Protein AF-A0A842RAX7-F1 (afdb_monomer_lite)

Foldseek 3Di:
DQWKFKFFQQDLWTQTDIDGHDPSHRDDDDPRMDIDDDPDPLLSLLVNLLCPDPVNRVQLNVQFDSPDRGRDDPVSVVPDQLQVSLVPDAPVSSVVSCVVVVPPPDDDDDNVVSVVSSVVSND

Structure (mmCIF, N/CA/C/O backbone):
data_AF-A0A842RAX7-F1
#
_entry.id   AF-A0A842RAX7-F1
#
loop_
_atom_site.group_PDB
_atom_site.id
_atom_site.type_symbol
_atom_site.label_atom_id
_atom_site.label_alt_id
_atom_site.label_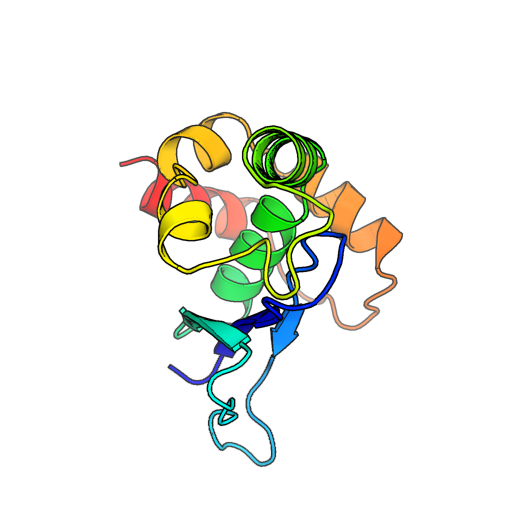comp_id
_atom_site.label_asym_id
_atom_site.label_entity_id
_atom_site.label_seq_id
_atom_site.pdbx_PDB_ins_code
_atom_site.Cartn_x
_atom_site.Cartn_y
_atom_site.Cartn_z
_atom_site.occupancy
_atom_site.B_iso_or_equiv
_atom_site.auth_seq_id
_atom_site.auth_comp_id
_atom_site.auth_asym_id
_atom_site.auth_atom_id
_atom_site.pdbx_PDB_model_num
ATOM 1 N N . MET A 1 1 ? 3.311 -2.225 -16.066 1.00 80.38 1 MET A N 1
ATOM 2 C CA . MET A 1 1 ? 3.545 -1.667 -14.716 1.00 80.38 1 MET A CA 1
ATOM 3 C C . MET A 1 1 ? 4.503 -2.586 -13.966 1.00 80.38 1 MET A C 1
ATOM 5 O O . MET A 1 1 ? 4.103 -3.704 -13.652 1.00 80.38 1 MET A O 1
ATOM 9 N N . PRO A 1 2 ? 5.779 -2.197 -13.801 1.00 89.75 2 PRO A N 1
ATOM 10 C CA . PRO A 1 2 ? 6.804 -3.058 -13.209 1.00 89.75 2 PRO A CA 1
ATOM 11 C C . PRO A 1 2 ? 6.735 -3.153 -11.679 1.00 89.75 2 PRO A C 1
ATOM 13 O O . PRO A 1 2 ? 7.143 -4.175 -11.134 1.00 89.75 2 PRO A O 1
ATOM 16 N N . TYR A 1 3 ? 6.201 -2.135 -10.997 1.00 93.50 3 TYR A N 1
ATOM 17 C CA . TYR A 1 3 ? 6.077 -2.108 -9.537 1.00 93.50 3 TYR A CA 1
ATOM 18 C C . TYR A 1 3 ? 4.675 -2.521 -9.108 1.00 93.50 3 TYR A C 1
ATOM 20 O O . TYR A 1 3 ? 3.692 -2.184 -9.776 1.00 93.50 3 TYR A O 1
ATOM 28 N N . LYS A 1 4 ? 4.575 -3.234 -7.986 1.00 94.69 4 LYS A N 1
ATOM 29 C CA . LYS A 1 4 ? 3.291 -3.656 -7.423 1.00 94.69 4 LYS A CA 1
ATOM 30 C C . LYS A 1 4 ? 3.243 -3.384 -5.927 1.00 94.69 4 LYS A C 1
ATOM 32 O O . LYS A 1 4 ? 4.212 -3.655 -5.233 1.00 94.69 4 LYS A O 1
ATOM 37 N N . VAL A 1 5 ? 2.119 -2.889 -5.423 1.00 95.50 5 VAL A N 1
ATOM 38 C CA . VAL A 1 5 ? 1.832 -2.857 -3.982 1.00 95.50 5 VAL A CA 1
ATOM 39 C C . VAL A 1 5 ? 0.855 -3.980 -3.700 1.00 95.50 5 VAL A C 1
ATOM 41 O O . VAL A 1 5 ? -0.276 -3.932 -4.178 1.00 95.50 5 VAL A O 1
ATOM 44 N N . ALA A 1 6 ? 1.309 -5.006 -2.989 1.00 94.69 6 ALA A N 1
ATOM 45 C CA . ALA A 1 6 ? 0.567 -6.239 -2.773 1.00 94.69 6 ALA A CA 1
ATOM 46 C C . ALA A 1 6 ? 0.155 -6.418 -1.310 1.00 94.69 6 ALA A C 1
ATOM 48 O O . ALA A 1 6 ? 0.816 -5.914 -0.405 1.00 94.69 6 ALA A O 1
ATOM 49 N N . ILE A 1 7 ? -0.925 -7.161 -1.092 1.00 94.38 7 ILE A N 1
ATOM 50 C CA . ILE A 1 7 ? -1.398 -7.612 0.217 1.00 94.38 7 ILE A CA 1
ATOM 51 C C . ILE A 1 7 ? -1.857 -9.064 0.098 1.00 94.38 7 ILE A C 1
ATOM 53 O O . ILE A 1 7 ? -2.588 -9.419 -0.830 1.00 94.38 7 ILE A O 1
ATOM 57 N N . ALA A 1 8 ? -1.444 -9.904 1.044 1.00 90.75 8 ALA A N 1
ATOM 58 C CA . ALA A 1 8 ? -1.948 -11.267 1.125 1.00 90.75 8 ALA A CA 1
ATOM 59 C C . ALA A 1 8 ? -3.284 -11.284 1.876 1.00 90.75 8 ALA A C 1
ATOM 61 O O . ALA A 1 8 ? -3.421 -10.706 2.955 1.00 90.75 8 ALA A O 1
ATOM 62 N N . GLY A 1 9 ? -4.272 -11.978 1.316 1.00 84.75 9 GLY A N 1
ATOM 63 C CA . GLY A 1 9 ? -5.623 -12.024 1.870 1.00 84.75 9 GLY A CA 1
ATOM 64 C C . GLY A 1 9 ? -5.755 -12.854 3.147 1.00 84.75 9 GLY A C 1
ATOM 65 O O . GLY A 1 9 ? -6.786 -12.757 3.799 1.00 84.75 9 GLY A O 1
ATOM 66 N N . MET A 1 10 ? -4.751 -13.676 3.481 1.00 82.00 10 MET A N 1
ATOM 67 C CA . MET A 1 10 ? -4.811 -14.712 4.526 1.00 82.00 10 MET A CA 1
ATOM 68 C C . MET A 1 10 ? -4.244 -14.292 5.890 1.00 82.00 10 MET A C 1
ATOM 70 O O . MET A 1 10 ? -4.420 -15.020 6.865 1.00 82.00 10 MET A O 1
ATOM 74 N N . TYR A 1 11 ? -3.550 -13.155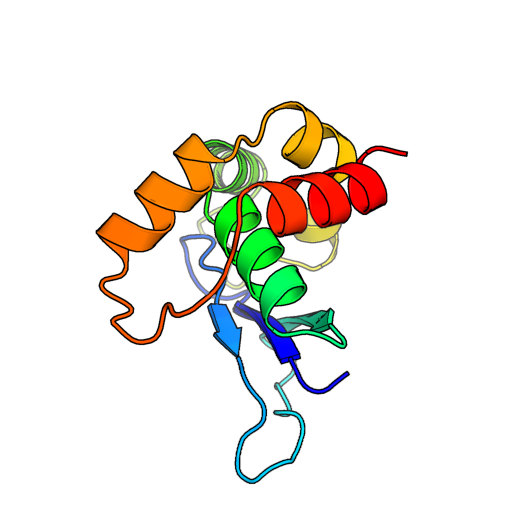 5.984 1.00 82.38 11 TYR A N 1
ATOM 75 C CA . TYR A 1 11 ? -3.011 -12.693 7.266 1.00 82.38 11 TYR A CA 1
ATOM 76 C C . TYR A 1 11 ? -4.083 -12.010 8.118 1.00 82.38 11 TYR A C 1
ATOM 78 O O . TYR A 1 11 ? -5.056 -11.469 7.598 1.00 82.38 11 TYR A O 1
ATOM 86 N N . LYS A 1 12 ? -3.883 -12.019 9.442 1.00 78.25 12 LYS A N 1
ATOM 87 C CA . LYS A 1 12 ? -4.762 -11.329 10.401 1.00 78.25 12 LYS A CA 1
ATOM 88 C C . LYS A 1 12 ? -4.613 -9.811 10.328 1.00 78.25 12 LYS A C 1
ATOM 90 O O . LYS A 1 12 ? -5.590 -9.079 10.461 1.00 78.25 12 LYS A O 1
ATOM 95 N N . GLU A 1 13 ? -3.403 -9.334 10.059 1.00 85.50 13 GLU A N 1
ATOM 96 C CA . GLU A 1 13 ? -3.110 -7.913 9.897 1.00 85.50 13 GLU A CA 1
ATOM 97 C C . GLU A 1 13 ? -3.007 -7.525 8.423 1.00 85.50 13 GLU A C 1
ATOM 99 O O . GLU A 1 13 ? -2.442 -8.256 7.607 1.00 85.50 13 GLU A O 1
ATOM 104 N N . ALA A 1 14 ? -3.534 -6.345 8.087 1.00 90.31 14 ALA A N 1
ATOM 105 C CA . ALA A 1 14 ? -3.377 -5.761 6.766 1.00 90.31 14 ALA A CA 1
ATOM 106 C C . ALA A 1 14 ? -1.938 -5.257 6.593 1.00 90.31 14 ALA A C 1
ATOM 108 O O . ALA A 1 14 ? -1.573 -4.180 7.077 1.00 90.31 14 ALA A O 1
ATOM 109 N N . CYS A 1 15 ? -1.123 -6.042 5.894 1.00 91.38 15 CYS A N 1
ATOM 110 C CA . CYS A 1 15 ? 0.254 -5.700 5.565 1.00 91.38 15 CYS A CA 1
ATOM 111 C C . CYS A 1 15 ? 0.382 -5.499 4.057 1.00 91.38 15 CYS A C 1
ATOM 113 O O . CYS A 1 15 ? 0.241 -6.447 3.285 1.00 91.38 15 CYS A O 1
ATOM 115 N N . PHE A 1 16 ? 0.657 -4.259 3.649 1.00 95.00 16 PHE A N 1
ATOM 116 C CA . PHE A 1 16 ? 0.930 -3.934 2.253 1.00 95.00 16 PHE A CA 1
ATOM 117 C C . PHE A 1 16 ? 2.438 -3.933 2.013 1.00 95.00 16 PHE A C 1
ATOM 119 O O . PHE A 1 16 ? 3.201 -3.399 2.820 1.00 95.00 16 PHE A O 1
ATOM 126 N N . SER A 1 17 ? 2.880 -4.518 0.907 1.00 93.38 17 SER A N 1
ATOM 127 C CA . SER A 1 17 ? 4.294 -4.625 0.555 1.00 93.38 17 SER A CA 1
ATOM 128 C C . SER A 1 17 ? 4.539 -4.129 -0.860 1.00 93.38 17 SER A C 1
ATOM 130 O O . SER A 1 17 ? 3.852 -4.531 -1.800 1.00 93.38 17 SER A O 1
ATOM 132 N N . LEU A 1 18 ? 5.547 -3.271 -1.015 1.00 94.00 18 LEU A N 1
ATOM 133 C CA . LEU A 1 18 ? 6.049 -2.867 -2.319 1.00 94.00 18 LEU A CA 1
ATOM 134 C C . LEU A 1 18 ? 6.929 -3.981 -2.889 1.00 94.00 18 LEU A C 1
ATOM 136 O O . LEU A 1 18 ? 7.946 -4.349 -2.306 1.00 94.00 18 LEU A O 1
ATOM 140 N N . VAL A 1 19 ? 6.551 -4.478 -4.056 1.00 93.81 19 VAL A N 1
ATOM 141 C CA . VAL A 1 19 ? 7.241 -5.537 -4.780 1.00 93.81 19 VAL A CA 1
ATOM 142 C C . VAL A 1 19 ? 7.823 -4.945 -6.069 1.00 93.81 19 VAL A C 1
ATOM 144 O O . VAL A 1 19 ? 7.063 -4.610 -6.988 1.00 93.81 19 VAL A O 1
ATOM 147 N N . PRO A 1 20 ? 9.156 -4.753 -6.142 1.00 91.88 20 PRO A N 1
ATOM 148 C CA . PRO A 1 20 ? 9.827 -4.317 -7.360 1.00 91.88 20 PRO A CA 1
ATOM 149 C C . PRO A 1 20 ? 9.883 -5.454 -8.396 1.00 91.88 20 PRO A C 1
ATOM 151 O O . PRO A 1 20 ? 9.690 -6.621 -8.045 1.00 91.88 20 PRO A O 1
ATOM 154 N N . PRO A 1 21 ? 10.169 -5.147 -9.673 1.00 92.06 21 PRO A N 1
ATOM 155 C CA . PRO A 1 21 ? 10.413 -6.185 -10.669 1.00 92.06 21 PRO A CA 1
ATOM 156 C C . PRO A 1 21 ? 11.617 -7.054 -10.270 1.00 92.06 21 PRO A C 1
ATOM 158 O O . PRO A 1 21 ? 12.642 -6.541 -9.820 1.00 92.06 21 PRO A O 1
ATOM 161 N N . ILE A 1 22 ? 11.512 -8.367 -10.480 1.00 91.12 22 ILE A N 1
ATOM 162 C CA . ILE A 1 22 ?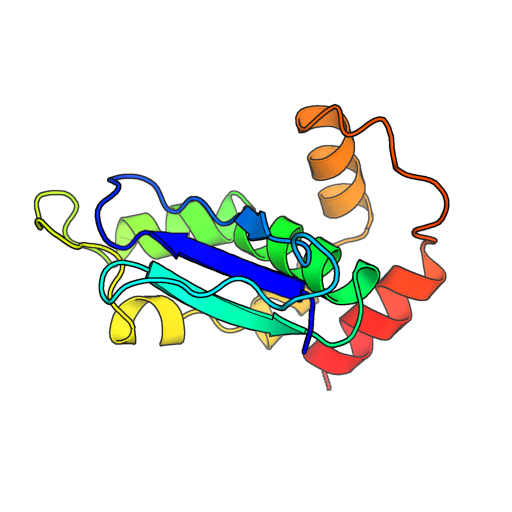 12.596 -9.332 -10.249 1.00 91.12 22 ILE A CA 1
ATOM 163 C C . ILE A 1 22 ? 13.174 -9.704 -11.613 1.00 91.12 22 ILE A C 1
ATOM 165 O O . ILE A 1 22 ? 12.429 -10.072 -12.520 1.00 91.12 22 ILE A O 1
ATOM 169 N N . ASN A 1 23 ? 14.494 -9.592 -11.783 1.00 89.00 23 ASN A N 1
ATOM 170 C CA . ASN A 1 23 ? 15.175 -9.841 -13.062 1.00 89.00 23 ASN A CA 1
ATOM 171 C C . ASN A 1 23 ? 14.545 -9.060 -14.234 1.00 89.00 23 ASN A C 1
ATOM 173 O O . ASN A 1 23 ? 14.303 -9.614 -15.306 1.00 89.00 23 ASN A O 1
ATOM 177 N N . ASN A 1 24 ? 14.225 -7.780 -14.003 1.00 85.94 24 ASN A N 1
ATOM 178 C CA . ASN A 1 24 ? 13.545 -6.875 -14.942 1.00 85.94 24 ASN A CA 1
ATOM 179 C C . ASN A 1 24 ? 12.160 -7.345 -15.422 1.00 85.94 24 ASN A C 1
ATOM 181 O O . ASN A 1 24 ? 11.626 -6.810 -16.395 1.00 85.94 24 ASN A O 1
ATOM 185 N N . LYS A 1 25 ? 11.545 -8.311 -14.735 1.00 86.62 25 LYS A N 1
ATOM 186 C CA . LYS A 1 25 ? 10.203 -8.808 -15.042 1.00 86.62 25 LYS A CA 1
ATOM 187 C C . LYS A 1 25 ? 9.227 -8.443 -13.920 1.00 86.62 25 LYS A C 1
ATOM 189 O O . LYS A 1 25 ? 9.587 -8.542 -12.744 1.00 86.62 25 LYS A O 1
ATOM 194 N N . PRO A 1 26 ? 7.989 -8.029 -14.246 1.00 86.44 26 PRO A N 1
ATOM 195 C CA . PRO A 1 26 ? 6.948 -7.854 -13.241 1.00 86.44 26 PRO A CA 1
ATOM 196 C C . PRO A 1 26 ? 6.699 -9.165 -12.485 1.00 86.44 26 PRO A C 1
ATOM 198 O O . PRO A 1 26 ? 6.578 -10.223 -13.100 1.00 86.44 26 PRO A O 1
ATOM 201 N N . VAL A 1 27 ? 6.592 -9.091 -11.159 1.00 91.25 27 VAL A N 1
ATOM 202 C CA . VAL A 1 27 ? 6.339 -10.267 -10.311 1.00 91.25 27 VAL A CA 1
ATOM 203 C C . VAL A 1 27 ? 4.916 -10.776 -10.518 1.00 91.25 27 VAL A C 1
ATOM 205 O O . VAL A 1 27 ? 3.976 -9.981 -10.538 1.00 91.25 27 VAL A O 1
ATOM 208 N N . MET A 1 28 ? 4.742 -12.087 -10.665 1.00 88.62 28 MET A N 1
ATOM 209 C CA . MET A 1 28 ? 3.428 -12.734 -10.698 1.00 88.62 28 MET A CA 1
ATOM 210 C C . MET A 1 28 ? 3.025 -13.154 -9.284 1.00 88.62 28 MET A C 1
ATOM 212 O O . MET A 1 28 ? 3.866 -13.609 -8.515 1.00 88.62 28 MET A O 1
ATOM 216 N N . PHE A 1 29 ? 1.746 -12.990 -8.959 1.00 88.50 29 PHE A N 1
ATOM 217 C CA . PHE A 1 29 ? 1.155 -13.421 -7.694 1.00 88.50 29 PHE A CA 1
ATOM 218 C C . PHE A 1 29 ? 0.132 -14.530 -7.964 1.00 88.50 29 PHE A C 1
ATOM 220 O O . PHE A 1 29 ? -0.408 -14.599 -9.070 1.00 88.50 29 PHE A O 1
ATOM 227 N N . ASP A 1 30 ? -0.119 -15.377 -6.969 1.00 89.00 30 ASP A N 1
ATOM 228 C CA . ASP A 1 30 ? -1.187 -16.382 -7.000 1.00 89.00 30 ASP A CA 1
ATOM 229 C C . ASP A 1 30 ? -2.565 -15.780 -6.638 1.00 89.00 30 ASP A C 1
ATOM 231 O O . ASP A 1 30 ? -2.712 -14.565 -6.481 1.00 89.00 30 ASP A O 1
ATOM 235 N N . ASP A 1 31 ? -3.595 -16.624 -6.512 1.00 83.25 31 ASP A N 1
ATOM 236 C CA . ASP A 1 31 ? -4.974 -16.221 -6.193 1.00 83.25 31 ASP A CA 1
ATOM 237 C C . ASP A 1 31 ? -5.176 -15.769 -4.731 1.00 83.25 31 ASP A C 1
ATOM 239 O O . ASP A 1 31 ? -6.275 -15.353 -4.349 1.00 83.25 31 ASP A O 1
ATOM 243 N N . THR A 1 32 ? -4.140 -15.851 -3.892 1.00 86.19 32 THR A N 1
ATOM 244 C CA . THR A 1 32 ? -4.208 -15.495 -2.465 1.00 86.19 32 THR A CA 1
ATOM 245 C C . THR A 1 32 ? -3.815 -14.047 -2.189 1.00 86.19 32 THR A C 1
ATOM 247 O O . THR A 1 32 ? -4.062 -13.535 -1.090 1.00 86.19 32 THR A O 1
ATOM 250 N N . CYS A 1 33 ? -3.244 -13.368 -3.184 1.00 90.50 33 CYS A N 1
ATOM 251 C CA . CYS A 1 33 ? -2.767 -12.000 -3.077 1.00 90.50 33 CYS A CA 1
ATOM 252 C C . CYS A 1 33 ? -3.575 -11.045 -3.958 1.00 90.50 33 CYS A C 1
ATOM 254 O O . CYS A 1 33 ? -3.943 -11.350 -5.091 1.00 90.50 33 CYS A O 1
ATOM 256 N N . TYR A 1 34 ? -3.772 -9.832 -3.458 1.00 93.81 34 TYR A N 1
ATOM 257 C CA . TYR A 1 34 ? -4.270 -8.707 -4.242 1.00 93.81 34 TYR A CA 1
ATOM 258 C C . TYR A 1 34 ? -3.151 -7.694 -4.435 1.00 93.81 34 TYR A C 1
ATOM 260 O O . TYR A 1 34 ? -2.255 -7.592 -3.599 1.00 93.81 34 TYR A O 1
ATOM 268 N N . TYR A 1 35 ? -3.194 -6.931 -5.526 1.00 94.75 35 TYR A N 1
ATOM 269 C CA . TYR A 1 35 ? -2.191 -5.904 -5.778 1.00 94.75 35 TYR A CA 1
ATOM 270 C C . TYR A 1 35 ? -2.727 -4.718 -6.578 1.00 94.75 35 TYR A C 1
ATOM 272 O O . TYR A 1 35 ? -3.672 -4.840 -7.358 1.00 94.75 35 TYR A O 1
ATOM 280 N N . LEU A 1 36 ? -2.051 -3.583 -6.418 1.00 93.81 36 LEU A N 1
ATOM 281 C CA . LEU A 1 36 ? -2.131 -2.414 -7.288 1.00 93.81 36 LEU A CA 1
A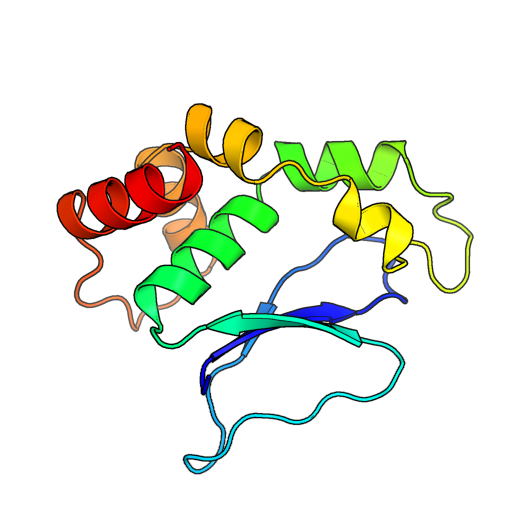TOM 282 C C . LEU A 1 36 ? -0.839 -2.321 -8.105 1.00 93.81 36 LEU A C 1
ATOM 284 O O . LEU A 1 36 ? 0.247 -2.545 -7.570 1.00 93.81 36 LEU A O 1
ATOM 288 N N . GLY A 1 37 ? -0.953 -2.049 -9.404 1.00 93.69 37 GLY A N 1
ATOM 289 C CA . GLY A 1 37 ? 0.190 -1.914 -10.307 1.00 93.69 37 GLY A CA 1
ATOM 290 C C . GLY A 1 37 ? 0.561 -0.452 -10.528 1.00 93.69 37 GLY A C 1
ATOM 291 O O . GLY A 1 37 ? -0.323 0.382 -10.683 1.00 93.69 37 GLY A O 1
ATOM 292 N N . PHE A 1 38 ? 1.860 -0.166 -10.604 1.00 94.12 38 PHE A N 1
ATOM 293 C CA . PHE A 1 38 ? 2.391 1.182 -10.809 1.00 94.12 38 PHE A CA 1
ATOM 294 C C . PHE A 1 38 ? 3.500 1.201 -11.859 1.00 94.12 38 PHE A C 1
ATOM 296 O O . PHE A 1 38 ? 4.242 0.225 -12.049 1.00 94.12 38 PHE A O 1
ATOM 303 N N . ALA A 1 39 ? 3.611 2.324 -12.566 1.00 91.50 39 ALA A N 1
ATOM 304 C CA . ALA A 1 39 ? 4.686 2.557 -13.525 1.00 91.50 39 ALA A CA 1
ATOM 305 C C . ALA A 1 39 ? 5.995 2.956 -12.824 1.00 91.50 39 ALA A C 1
ATOM 307 O O . ALA A 1 39 ? 7.069 2.536 -13.253 1.00 91.50 39 ALA A O 1
ATOM 308 N N . ASN A 1 40 ? 5.894 3.721 -11.733 1.00 90.88 40 ASN A N 1
ATOM 309 C CA . ASN A 1 40 ? 7.018 4.344 -11.044 1.00 90.88 40 ASN A CA 1
ATOM 310 C C . ASN A 1 40 ? 7.169 3.817 -9.608 1.00 90.88 40 ASN A C 1
ATOM 312 O O . ASN A 1 40 ? 6.185 3.635 -8.892 1.00 90.88 40 ASN A O 1
ATOM 316 N N . TYR A 1 41 ? 8.417 3.636 -9.172 1.00 90.94 41 TYR A N 1
ATOM 317 C CA . TYR A 1 41 ? 8.764 3.301 -7.794 1.00 90.94 41 TYR A CA 1
ATOM 318 C C . TYR A 1 41 ? 8.237 4.333 -6.793 1.00 90.94 41 TYR A C 1
ATOM 320 O O . TYR A 1 41 ? 7.658 3.947 -5.784 1.00 90.94 41 TYR A O 1
ATOM 328 N N . LYS A 1 42 ? 8.424 5.635 -7.064 1.00 91.75 42 LYS A N 1
ATOM 329 C CA . LYS A 1 42 ? 8.072 6.710 -6.117 1.00 91.75 42 LYS A CA 1
ATOM 330 C C . LYS A 1 42 ? 6.586 6.692 -5.768 1.00 91.75 42 LYS A C 1
ATOM 332 O O . LYS A 1 42 ? 6.221 6.739 -4.600 1.00 91.75 42 LYS A O 1
ATOM 337 N N . GLU A 1 43 ? 5.750 6.568 -6.792 1.00 93.19 43 GLU A N 1
ATOM 338 C CA . GLU A 1 43 ? 4.299 6.462 -6.654 1.00 93.19 43 GLU A CA 1
ATOM 339 C C . GLU A 1 43 ? 3.912 5.206 -5.865 1.00 93.19 43 GLU A C 1
ATOM 341 O O . GLU A 1 43 ? 3.236 5.297 -4.842 1.00 93.19 43 GLU A O 1
ATOM 346 N N . ALA A 1 44 ? 4.425 4.041 -6.274 1.00 93.81 44 ALA A N 1
ATOM 347 C CA . ALA A 1 44 ? 4.162 2.776 -5.596 1.00 93.81 44 ALA A CA 1
ATOM 348 C C . ALA A 1 44 ? 4.584 2.811 -4.117 1.00 93.81 44 ALA A C 1
ATOM 350 O O . ALA A 1 44 ? 3.896 2.274 -3.250 1.00 93.81 44 ALA A O 1
ATOM 351 N N . PHE A 1 45 ? 5.703 3.470 -3.820 1.00 92.69 45 PHE A N 1
ATOM 352 C CA . PHE A 1 45 ? 6.219 3.634 -2.470 1.00 92.69 45 PHE A CA 1
ATOM 353 C C . PHE A 1 45 ? 5.303 4.506 -1.604 1.00 92.69 45 PHE A C 1
ATOM 355 O O . PHE A 1 45 ? 4.919 4.084 -0.514 1.00 92.69 45 PHE A O 1
ATOM 362 N N . VAL A 1 46 ? 4.899 5.679 -2.104 1.00 94.06 46 VAL A N 1
ATOM 363 C CA . VAL A 1 46 ? 3.978 6.591 -1.403 1.00 94.06 46 VAL A CA 1
ATOM 364 C C . VAL A 1 46 ? 2.621 5.927 -1.154 1.00 94.06 46 VAL A C 1
ATOM 366 O O . VAL A 1 46 ? 2.056 6.043 -0.067 1.00 94.06 46 VAL A O 1
ATOM 369 N N . ILE A 1 47 ? 2.105 5.178 -2.127 1.00 95.25 47 ILE A N 1
ATOM 370 C CA . ILE A 1 47 ? 0.863 4.418 -1.957 1.00 95.25 47 ILE A CA 1
ATOM 371 C C . ILE A 1 47 ? 1.036 3.330 -0.893 1.00 95.25 47 ILE A C 1
ATOM 373 O O . ILE A 1 47 ? 0.205 3.203 0.006 1.00 95.25 47 ILE A O 1
ATOM 377 N N . CYS A 1 48 ? 2.129 2.568 -0.946 1.00 95.25 48 CYS A N 1
ATOM 378 C CA . CYS A 1 48 ? 2.425 1.529 0.037 1.00 95.25 48 CYS A CA 1
ATOM 379 C C . CYS A 1 48 ? 2.536 2.093 1.461 1.00 95.25 48 CYS A C 1
ATOM 381 O O . CYS A 1 48 ? 2.030 1.482 2.407 1.00 95.25 48 CYS A O 1
ATOM 383 N N . SER A 1 49 ? 3.170 3.255 1.631 1.00 94.81 49 SER A N 1
ATOM 384 C CA . SER A 1 49 ? 3.310 3.899 2.938 1.00 94.81 49 SER A CA 1
ATOM 385 C C . SER A 1 49 ? 1.966 4.412 3.462 1.00 94.81 49 SER A C 1
ATOM 387 O O . SER A 1 49 ? 1.653 4.223 4.640 1.00 94.81 49 SER A O 1
ATOM 389 N N . ALA A 1 50 ? 1.138 5.002 2.594 1.00 95.44 50 ALA A N 1
ATOM 390 C CA . ALA A 1 50 ? -0.195 5.482 2.947 1.00 95.44 50 ALA A CA 1
ATOM 391 C C . ALA A 1 50 ? -1.127 4.330 3.358 1.00 95.44 50 ALA A C 1
ATOM 393 O O . ALA A 1 50 ? -1.802 4.410 4.390 1.00 95.44 50 ALA A O 1
ATOM 394 N N . LEU A 1 51 ? -1.111 3.221 2.611 1.00 95.56 51 LEU A N 1
ATOM 395 C CA . LEU A 1 51 ? -1.902 2.020 2.905 1.00 95.56 51 LEU A CA 1
ATOM 396 C C . LEU A 1 51 ? -1.467 1.308 4.195 1.00 95.56 51 LEU A C 1
ATOM 398 O O . LEU A 1 51 ? -2.286 0.675 4.855 1.00 95.56 51 LEU A O 1
ATOM 402 N N . ASN A 1 52 ? -0.201 1.442 4.597 1.00 94.94 52 ASN A N 1
ATOM 403 C CA . ASN A 1 52 ? 0.293 0.924 5.876 1.00 94.94 52 ASN A CA 1
ATOM 404 C C . ASN A 1 52 ? 0.099 1.883 7.060 1.00 94.94 52 ASN A C 1
ATOM 406 O O . ASN A 1 52 ? 0.537 1.570 8.171 1.00 94.94 52 ASN A O 1
ATOM 410 N N . SER A 1 53 ? -0.540 3.037 6.862 1.00 94.19 53 SER A N 1
ATOM 411 C CA . SER A 1 53 ? -0.837 3.953 7.961 1.00 94.19 53 SER A CA 1
ATOM 412 C C . SER A 1 53 ? -1.751 3.302 9.006 1.00 94.19 53 SER A C 1
ATOM 414 O O . SER A 1 53 ? -2.612 2.478 8.690 1.00 94.19 53 SER A O 1
ATOM 416 N N . HIS A 1 54 ? -1.606 3.720 10.267 1.00 92.06 54 HIS A N 1
ATOM 417 C CA . HIS A 1 54 ? -2.463 3.242 11.358 1.00 92.06 54 HIS A CA 1
ATOM 418 C C . HIS A 1 54 ? -3.952 3.440 11.053 1.00 92.06 54 HIS A C 1
ATOM 420 O O . HIS A 1 54 ? -4.763 2.579 11.378 1.00 92.06 54 HIS A O 1
ATOM 426 N N . LYS A 1 55 ? -4.308 4.536 10.371 1.00 92.38 55 LYS A N 1
ATOM 427 C CA . LYS A 1 55 ? -5.689 4.825 9.984 1.00 92.38 55 LYS A CA 1
ATOM 428 C C . LYS A 1 55 ? -6.269 3.743 9.072 1.00 92.38 55 LYS A C 1
ATOM 430 O O . LYS A 1 55 ? -7.353 3.240 9.351 1.00 92.38 55 LYS A O 1
ATOM 435 N N . VAL A 1 56 ? -5.544 3.359 8.018 1.00 94.38 56 VAL A N 1
ATOM 436 C CA . VAL A 1 56 ? -5.995 2.318 7.079 1.00 94.38 56 VAL A CA 1
ATOM 437 C C . VAL A 1 56 ? -6.032 0.955 7.761 1.00 94.38 56 VAL A C 1
ATOM 439 O O . VAL A 1 56 ? -7.025 0.244 7.626 1.00 94.38 56 VAL A O 1
ATOM 442 N N . LYS A 1 57 ? -5.001 0.605 8.541 1.00 92.94 57 LYS A N 1
ATOM 443 C CA . LYS A 1 57 ? -4.961 -0.679 9.259 1.00 92.94 57 LYS A CA 1
ATOM 444 C C . LYS A 1 57 ? -6.120 -0.825 10.247 1.00 92.94 57 LYS A C 1
ATOM 446 O O . LYS A 1 57 ? -6.780 -1.860 10.239 1.00 92.94 57 LYS A O 1
ATOM 451 N N . ASN A 1 58 ? -6.410 0.216 11.030 1.00 93.19 58 ASN A N 1
ATOM 452 C CA . ASN A 1 58 ? -7.528 0.225 11.979 1.00 93.19 58 ASN A CA 1
ATOM 453 C C . ASN A 1 58 ? -8.888 0.203 11.270 1.00 93.19 58 ASN A C 1
ATOM 455 O O . ASN A 1 58 ? -9.802 -0.495 11.700 1.00 93.19 58 ASN A O 1
ATOM 459 N N . PHE A 1 59 ? -9.029 0.945 10.168 1.00 94.56 59 PHE A N 1
ATOM 460 C CA . PHE A 1 59 ? -10.240 0.897 9.354 1.00 94.56 59 PHE A CA 1
ATOM 461 C C . PHE A 1 59 ? -10.499 -0.521 8.840 1.00 94.56 59 PHE A C 1
ATOM 463 O O . PHE A 1 59 ? -11.561 -1.080 9.102 1.00 94.56 59 PHE A O 1
ATOM 470 N N . LEU A 1 60 ? -9.516 -1.127 8.169 1.00 94.06 60 LEU A N 1
ATOM 471 C CA . LEU A 1 60 ? -9.645 -2.473 7.621 1.00 94.06 60 LEU A CA 1
ATOM 472 C C . LEU A 1 60 ? -9.938 -3.504 8.715 1.00 94.06 60 LEU A C 1
ATOM 474 O O . LEU A 1 60 ? -10.856 -4.300 8.544 1.00 94.06 60 LEU A O 1
ATOM 478 N N . SER A 1 61 ? -9.233 -3.461 9.848 1.00 91.88 61 SER A N 1
ATOM 479 C CA . SER A 1 61 ? -9.447 -4.410 10.947 1.00 91.88 61 SER A CA 1
ATOM 480 C C . SER A 1 61 ? -10.845 -4.309 11.574 1.00 91.88 61 SER A C 1
ATOM 482 O O . SER A 1 61 ? -11.347 -5.316 12.065 1.00 91.88 61 SER A O 1
ATOM 484 N N . SER A 1 62 ? -11.491 -3.137 11.514 1.00 93.25 62 SER A N 1
ATOM 485 C CA . SER A 1 62 ? -12.856 -2.918 12.022 1.00 93.25 62 SER A CA 1
ATOM 486 C C . SER A 1 62 ? -13.978 -3.392 11.092 1.00 93.25 62 SER A C 1
ATOM 488 O O . SER A 1 62 ? -15.111 -3.555 11.539 1.00 93.25 62 SER A O 1
ATOM 490 N N . ILE A 1 63 ? -13.688 -3.616 9.806 1.00 92.56 63 ILE A N 1
ATOM 491 C CA . ILE A 1 63 ? -14.691 -4.006 8.797 1.00 92.56 63 ILE A CA 1
ATOM 492 C C . ILE A 1 63 ? -14.521 -5.446 8.300 1.00 92.56 63 ILE A C 1
ATOM 494 O O . ILE A 1 63 ? -15.254 -5.874 7.403 1.00 92.56 63 ILE A O 1
ATOM 498 N N . VAL A 1 64 ? -13.547 -6.176 8.846 1.00 91.69 64 VAL A N 1
ATOM 499 C CA . VAL A 1 64 ? -13.289 -7.587 8.543 1.00 91.69 64 VAL A CA 1
ATOM 500 C C . VAL A 1 64 ? -13.626 -8.468 9.733 1.00 91.69 64 VAL A C 1
ATOM 502 O O . VAL A 1 64 ? -13.448 -8.089 10.887 1.00 91.69 64 VAL A O 1
ATOM 505 N N . PHE A 1 65 ? -14.050 -9.694 9.443 1.00 87.38 65 PHE A N 1
ATOM 506 C CA . PHE A 1 65 ? -14.109 -10.743 10.449 1.00 87.38 65 PHE A CA 1
ATOM 507 C C . PHE A 1 65 ? -12.725 -11.390 10.571 1.00 87.38 65 PHE A C 1
ATOM 509 O O . PHE A 1 65 ? -12.298 -12.104 9.664 1.00 87.38 65 PHE A O 1
ATOM 516 N N . GLN A 1 66 ? -12.005 -11.105 11.658 1.00 81.38 66 GLN A N 1
ATOM 517 C CA . GLN A 1 66 ? -10.597 -11.500 11.817 1.00 81.38 66 GLN A CA 1
ATOM 518 C C . GLN A 1 66 ? -10.373 -13.019 11.874 1.00 81.38 66 GLN A C 1
ATOM 520 O O . GLN A 1 66 ? -9.291 -13.479 11.513 1.00 81.38 66 GLN A O 1
ATOM 525 N N . ASP A 1 67 ? -11.387 -13.796 12.264 1.00 82.88 67 ASP A N 1
ATOM 526 C CA . ASP A 1 67 ? -11.309 -15.263 12.300 1.00 82.88 67 ASP A CA 1
ATOM 527 C C . ASP A 1 67 ? -11.625 -15.917 10.943 1.00 82.88 67 ASP A C 1
ATOM 529 O O . ASP A 1 67 ? -11.588 -17.142 10.800 1.00 82.88 67 ASP A O 1
ATOM 533 N N . ALA A 1 68 ? -11.924 -15.122 9.909 1.00 86.25 68 ALA A N 1
ATOM 534 C CA . ALA A 1 68 ? -12.039 -15.638 8.554 1.00 86.25 68 ALA A CA 1
ATOM 535 C C . ALA A 1 68 ? -10.684 -16.167 8.058 1.00 86.25 68 ALA A C 1
ATOM 537 O O . ALA A 1 68 ? -9.634 -15.590 8.319 1.00 86.25 68 ALA A O 1
ATOM 538 N N . LYS A 1 69 ? -10.705 -17.213 7.222 1.00 83.56 69 LYS A N 1
ATOM 539 C CA . LYS A 1 69 ? -9.489 -17.706 6.542 1.00 83.56 69 LYS A CA 1
ATOM 540 C C . LYS A 1 69 ? -8.859 -16.660 5.611 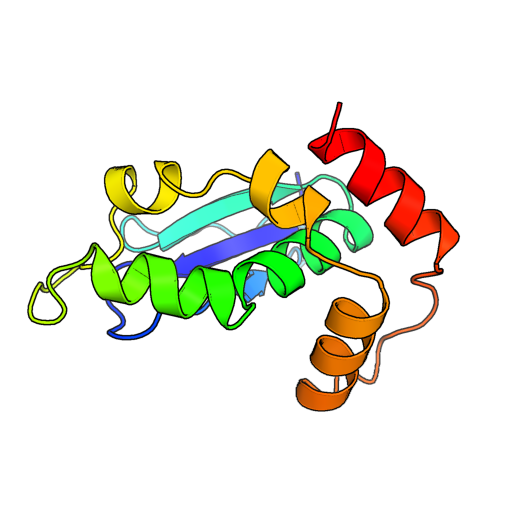1.00 83.56 69 LYS A C 1
ATOM 542 O O . LYS A 1 69 ? -7.669 -16.735 5.322 1.00 83.56 69 LYS A O 1
ATOM 547 N N . ARG A 1 70 ? -9.678 -15.744 5.078 1.00 84.75 70 ARG A N 1
ATOM 548 C CA . ARG A 1 70 ? -9.276 -14.671 4.158 1.00 84.75 70 ARG A CA 1
ATOM 549 C C . ARG A 1 70 ? -10.025 -13.367 4.496 1.00 84.75 70 ARG A C 1
ATOM 551 O O . ARG A 1 70 ? -11.004 -13.060 3.814 1.00 84.75 70 ARG A O 1
ATOM 558 N N . PRO A 1 71 ? -9.643 -12.628 5.557 1.00 88.25 71 PRO A N 1
ATOM 559 C CA . PRO A 1 71 ? -10.362 -11.420 5.979 1.00 88.25 71 PRO A CA 1
ATOM 560 C C . PRO A 1 71 ? -10.272 -10.287 4.944 1.00 88.25 71 PRO A C 1
ATOM 562 O O . PRO A 1 71 ? -11.250 -9.577 4.709 1.00 88.25 71 PRO A O 1
ATOM 565 N N . TYR A 1 72 ? -9.129 -10.141 4.268 1.00 91.44 72 TYR A N 1
ATOM 566 C CA . TYR A 1 72 ? -8.876 -9.047 3.325 1.00 91.44 72 TYR A CA 1
ATOM 567 C C . TYR A 1 72 ? -9.219 -9.456 1.892 1.00 91.44 72 TYR A C 1
ATOM 569 O O . TYR A 1 72 ? -8.352 -9.717 1.062 1.00 91.44 72 TYR A O 1
ATOM 577 N N . THR A 1 73 ? -10.516 -9.539 1.603 1.00 91.69 73 THR A N 1
ATOM 578 C CA . THR A 1 73 ? -11.026 -9.807 0.250 1.00 91.69 73 THR A CA 1
ATOM 579 C C . THR A 1 73 ? -10.958 -8.566 -0.645 1.00 91.69 73 THR A C 1
ATOM 581 O O . THR A 1 73 ? -10.901 -7.435 -0.156 1.00 91.69 73 THR A O 1
ATOM 584 N N . LYS A 1 74 ? -11.068 -8.750 -1.970 1.00 90.38 74 LYS A N 1
ATOM 585 C CA . LYS A 1 74 ? -11.184 -7.637 -2.931 1.00 90.38 74 LYS A CA 1
ATOM 586 C C . LYS A 1 74 ? -12.260 -6.623 -2.523 1.00 90.38 74 LYS A C 1
ATOM 588 O O . LYS A 1 74 ? -12.012 -5.424 -2.573 1.00 90.38 74 LYS A O 1
ATOM 593 N N . GLY A 1 75 ? -13.432 -7.096 -2.092 1.00 90.75 75 GLY A N 1
ATOM 594 C CA . GLY A 1 75 ? -14.546 -6.228 -1.700 1.00 90.75 75 GLY A CA 1
ATOM 595 C C . GLY A 1 75 ? -14.238 -5.363 -0.477 1.00 90.75 75 GLY A C 1
ATOM 596 O O . GLY A 1 75 ? -14.638 -4.206 -0.434 1.00 90.75 75 GLY A O 1
ATOM 597 N N . VAL A 1 76 ? -13.483 -5.894 0.489 1.00 92.62 76 VAL A N 1
ATOM 598 C CA . VAL A 1 76 ? -13.011 -5.133 1.656 1.00 92.62 76 VAL A CA 1
ATOM 599 C C . VAL A 1 76 ? -11.989 -4.082 1.229 1.00 92.62 76 VAL A C 1
ATOM 601 O O . VAL A 1 76 ? -12.124 -2.917 1.589 1.00 92.62 76 VAL A O 1
ATOM 604 N N . LEU A 1 77 ? -10.991 -4.472 0.432 1.00 93.31 77 LEU A N 1
ATOM 605 C CA . LEU A 1 77 ? -9.919 -3.575 -0.012 1.00 93.31 77 LEU A CA 1
ATOM 606 C C . LEU A 1 77 ? -10.444 -2.430 -0.889 1.00 93.31 77 LEU A C 1
ATOM 608 O O . LEU A 1 77 ? -9.966 -1.305 -0.780 1.00 93.31 77 LEU A O 1
ATOM 612 N N . MET A 1 78 ? -11.475 -2.683 -1.700 1.00 93.31 78 MET A N 1
ATOM 613 C CA . MET A 1 78 ? -12.144 -1.656 -2.509 1.00 93.31 78 MET A CA 1
ATOM 614 C C . MET A 1 78 ? -12.907 -0.608 -1.683 1.00 93.31 78 MET A C 1
ATOM 616 O O . MET A 1 78 ? -13.315 0.406 -2.239 1.00 93.31 78 MET A O 1
ATOM 620 N N . ARG A 1 79 ? -13.100 -0.813 -0.371 1.00 94.62 79 ARG A N 1
ATOM 621 C CA . ARG A 1 79 ? -13.681 0.206 0.522 1.00 94.62 79 ARG A CA 1
ATOM 622 C C . ARG A 1 79 ? -12.672 1.268 0.957 1.00 94.62 79 ARG A C 1
ATOM 624 O O . ARG A 1 79 ? -13.070 2.239 1.596 1.00 94.62 79 ARG A O 1
ATOM 631 N N . ILE A 1 80 ? -11.384 1.092 0.653 1.00 94.31 80 ILE A N 1
ATOM 632 C CA . ILE A 1 80 ? -10.369 2.114 0.911 1.00 94.31 80 ILE A CA 1
ATOM 633 C C . ILE A 1 80 ? -10.572 3.256 -0.084 1.00 94.31 80 ILE A C 1
ATOM 635 O O . ILE A 1 80 ? -10.375 3.100 -1.287 1.00 94.31 80 ILE A O 1
ATOM 639 N N . ASP A 1 81 ? -10.931 4.422 0.438 1.00 93.94 81 ASP A N 1
ATOM 640 C CA . ASP A 1 81 ? -11.022 5.654 -0.335 1.00 93.94 81 ASP A CA 1
ATOM 641 C C . ASP A 1 81 ? -9.641 6.325 -0.375 1.00 93.94 81 ASP A C 1
ATOM 643 O O . ASP A 1 81 ? -9.211 6.965 0.591 1.00 93.94 81 ASP A O 1
ATOM 647 N N . LEU A 1 82 ? -8.922 6.141 -1.489 1.00 92.12 82 LEU A N 1
ATOM 648 C CA . LEU A 1 82 ? -7.589 6.721 -1.677 1.00 92.12 82 LEU A CA 1
ATOM 649 C C . LEU A 1 82 ? -7.622 8.254 -1.630 1.00 92.12 8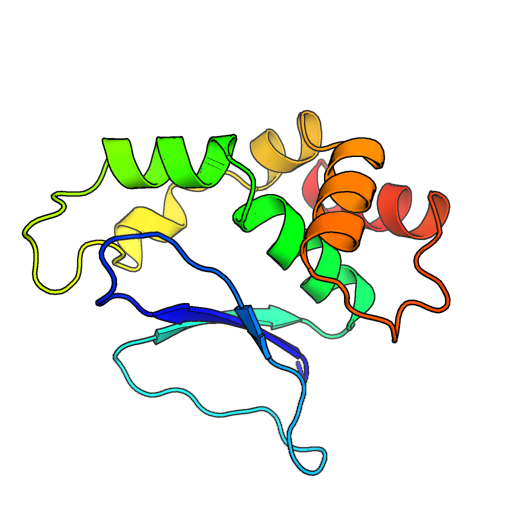2 LEU A C 1
ATOM 651 O O . LEU A 1 82 ? -6.703 8.856 -1.082 1.00 92.12 82 LEU A O 1
ATOM 655 N N . LYS A 1 83 ? -8.691 8.892 -2.116 1.00 93.75 83 LYS A N 1
ATOM 656 C CA . LYS A 1 83 ? -8.818 10.353 -2.100 1.00 93.75 83 LYS A CA 1
ATOM 657 C C . LYS A 1 83 ? -8.873 10.878 -0.672 1.00 93.75 83 LYS A C 1
ATOM 659 O O . LYS A 1 83 ? -8.081 11.747 -0.308 1.00 93.75 83 LYS A O 1
ATOM 664 N N . LYS A 1 84 ? -9.735 10.299 0.169 1.00 93.56 84 LYS A N 1
ATOM 665 C CA . LYS A 1 84 ? -9.803 10.646 1.602 1.00 93.56 84 LYS A CA 1
ATOM 666 C C . LYS A 1 84 ? -8.505 10.330 2.335 1.00 93.56 84 LYS A C 1
ATOM 668 O O . LYS A 1 84 ? -8.059 11.120 3.163 1.00 93.56 84 LYS A O 1
ATOM 673 N N . LEU A 1 85 ? -7.877 9.197 2.016 1.00 93.94 85 LEU A N 1
ATOM 674 C CA . LEU A 1 85 ? -6.583 8.835 2.585 1.00 93.94 85 LEU A CA 1
ATOM 675 C C . LEU A 1 85 ? -5.533 9.914 2.294 1.00 93.94 85 LEU A C 1
ATOM 677 O O . LEU A 1 85 ? -4.881 10.388 3.221 1.00 93.94 85 LEU A O 1
ATOM 681 N N . PHE A 1 86 ? -5.394 10.341 1.038 1.00 93.50 86 PHE A N 1
ATOM 682 C CA . PHE A 1 86 ? -4.386 11.327 0.649 1.00 93.50 86 PHE A CA 1
ATOM 683 C C . PHE A 1 86 ? -4.701 12.752 1.087 1.00 93.50 86 PHE A C 1
ATOM 685 O O . PHE A 1 86 ? -3.761 13.515 1.305 1.00 93.50 86 PHE A O 1
ATOM 692 N N . GLN A 1 87 ? -5.969 13.120 1.286 1.00 92.75 87 GLN A N 1
ATOM 693 C CA . GLN A 1 87 ? -6.322 14.406 1.898 1.00 92.75 87 GLN A CA 1
ATOM 694 C C . GLN A 1 87 ? -5.643 14.569 3.265 1.00 92.75 87 GLN A C 1
ATOM 696 O O . GLN A 1 87 ? -5.020 15.602 3.522 1.00 92.75 87 GLN A O 1
ATOM 701 N N . GLU A 1 88 ? -5.667 13.518 4.084 1.00 91.19 88 GLU A N 1
ATOM 702 C CA . GLU A 1 88 ? -5.109 13.523 5.439 1.00 91.19 88 GLU A CA 1
ATOM 703 C C . GLU A 1 88 ? -3.644 13.077 5.516 1.00 91.19 88 GLU A C 1
ATOM 705 O O . GLU A 1 88 ? -2.929 13.475 6.433 1.00 91.19 88 GLU A O 1
ATOM 710 N N . TYR A 1 89 ? -3.169 12.268 4.568 1.00 93.75 89 TYR A N 1
ATOM 711 C CA . TYR A 1 89 ? -1.788 11.793 4.564 1.00 93.75 89 TYR A CA 1
ATOM 712 C C . TYR A 1 89 ? -0.816 12.934 4.226 1.00 93.75 89 TYR A C 1
ATOM 714 O O . TYR A 1 89 ? -0.986 13.663 3.239 1.00 93.75 89 TYR A O 1
ATOM 722 N N . THR A 1 90 ? 0.214 13.102 5.055 1.00 94.12 90 THR A N 1
ATOM 723 C CA . THR A 1 90 ? 1.206 14.184 4.955 1.00 94.12 90 THR A CA 1
ATOM 724 C C . THR A 1 90 ? 2.608 13.652 4.681 1.00 94.12 90 THR A C 1
ATOM 726 O O . THR A 1 90 ? 2.902 12.476 4.900 1.00 94.12 90 THR A O 1
ATOM 729 N N . PHE A 1 91 ? 3.506 14.545 4.258 1.00 92.06 91 PHE A N 1
ATOM 730 C CA . PHE A 1 91 ? 4.917 14.211 4.072 1.00 92.06 91 PHE A CA 1
ATOM 731 C C . PHE A 1 91 ? 5.576 13.734 5.378 1.00 92.06 91 PHE A C 1
ATOM 733 O O . PHE A 1 91 ? 6.368 12.799 5.363 1.00 92.06 91 PHE A O 1
ATOM 740 N N . ASN A 1 92 ? 5.163 14.272 6.529 1.00 91.94 92 ASN A N 1
ATOM 741 C CA . ASN A 1 92 ? 5.639 13.798 7.827 1.00 91.94 92 ASN A CA 1
ATOM 742 C C . ASN A 1 92 ? 5.246 12.330 8.092 1.00 91.94 92 ASN A C 1
ATOM 744 O O . ASN A 1 92 ? 6.047 11.547 8.595 1.00 91.94 92 ASN A O 1
ATOM 748 N N . ASN A 1 93 ? 4.033 11.906 7.705 1.00 92.94 93 ASN A N 1
ATOM 749 C CA . ASN A 1 93 ? 3.634 10.498 7.841 1.00 92.94 93 ASN A CA 1
ATOM 750 C C . ASN A 1 93 ? 4.520 9.565 7.006 1.00 92.94 93 ASN A C 1
ATOM 752 O O . ASN A 1 93 ? 4.824 8.451 7.436 1.00 92.94 93 ASN A O 1
ATOM 756 N N . LEU A 1 94 ? 4.920 10.025 5.822 1.00 90.75 94 LEU A N 1
ATOM 757 C CA . LEU A 1 94 ? 5.839 9.322 4.940 1.00 90.75 94 LEU A CA 1
ATOM 758 C C . LEU A 1 94 ? 7.244 9.234 5.551 1.00 90.75 94 LEU A C 1
ATOM 760 O O . LEU A 1 94 ? 7.814 8.147 5.569 1.00 90.75 94 LEU A O 1
ATOM 764 N N . GLN A 1 95 ? 7.769 10.329 6.110 1.00 89.31 95 GLN A N 1
ATOM 765 C CA . GLN A 1 95 ? 9.059 10.347 6.817 1.00 89.31 95 GLN A CA 1
ATOM 766 C C . GLN A 1 95 ? 9.078 9.363 7.993 1.00 89.31 95 GLN A C 1
ATOM 768 O O . GLN A 1 95 ? 9.962 8.514 8.067 1.00 89.31 95 GLN A O 1
ATOM 773 N N . ILE A 1 96 ? 8.039 9.371 8.833 1.00 90.00 96 ILE A N 1
ATOM 774 C CA . ILE A 1 96 ? 7.898 8.410 9.940 1.00 90.00 96 ILE A CA 1
ATOM 775 C C . ILE A 1 96 ? 7.876 6.964 9.420 1.00 90.00 96 ILE A C 1
ATOM 777 O O . ILE A 1 96 ? 8.449 6.062 10.032 1.00 90.00 96 ILE A O 1
ATOM 781 N N . PHE A 1 97 ? 7.194 6.708 8.299 1.00 89.06 97 PHE A N 1
ATOM 782 C CA . PHE A 1 97 ? 7.173 5.375 7.695 1.00 89.06 97 PHE A CA 1
ATOM 783 C C . PHE A 1 97 ? 8.570 4.941 7.229 1.00 89.06 97 PHE A C 1
ATOM 785 O O . PHE A 1 97 ? 8.942 3.784 7.412 1.00 89.06 97 PHE A O 1
ATOM 792 N N . LEU A 1 98 ? 9.353 5.855 6.664 1.00 85.62 98 LEU A N 1
ATOM 793 C CA . LEU A 1 98 ? 10.713 5.592 6.197 1.00 85.62 98 LEU A CA 1
ATOM 794 C C . LEU A 1 98 ? 11.671 5.260 7.337 1.00 85.62 98 LEU A C 1
ATOM 796 O O . LEU A 1 98 ? 12.379 4.256 7.260 1.00 85.62 98 LEU A O 1
ATOM 800 N N . GLU A 1 99 ? 11.632 6.052 8.406 1.00 84.69 99 GLU A N 1
ATOM 801 C CA . GLU A 1 99 ? 12.436 5.834 9.612 1.00 84.69 99 GLU A CA 1
ATOM 802 C C . GLU A 1 99 ? 12.168 4.453 10.219 1.00 84.69 99 GLU A C 1
ATOM 804 O O . GLU A 1 99 ? 13.097 3.724 10.558 1.00 84.69 99 GLU A O 1
ATOM 809 N N . LYS A 1 100 ? 10.894 4.046 10.283 1.00 82.75 100 LYS A N 1
ATOM 810 C CA . LYS A 1 100 ? 10.488 2.746 10.839 1.00 82.75 100 LYS A CA 1
ATOM 811 C C . LYS A 1 100 ? 10.920 1.542 10.005 1.00 82.75 100 LYS A C 1
ATOM 813 O O . LYS A 1 100 ? 11.034 0.451 10.553 1.00 82.75 100 LYS A O 1
ATOM 818 N N . ASN A 1 101 ? 11.106 1.703 8.696 1.00 74.69 101 ASN A N 1
ATOM 819 C CA . ASN A 1 101 ? 11.365 0.581 7.791 1.00 74.69 101 ASN A CA 1
ATOM 820 C C . ASN A 1 101 ? 12.846 0.423 7.408 1.00 74.69 101 ASN A C 1
ATOM 822 O O . ASN A 1 101 ? 13.146 -0.461 6.607 1.00 74.69 101 ASN A O 1
ATOM 826 N N . CYS A 1 102 ? 13.764 1.235 7.963 1.00 59.50 102 CYS A N 1
ATOM 827 C CA . CYS A 1 102 ? 15.223 1.149 7.759 1.00 59.50 102 CYS A CA 1
ATOM 828 C C . CYS A 1 102 ? 15.644 0.850 6.303 1.00 59.50 102 CYS A C 1
ATOM 830 O O . CYS A 1 102 ? 16.611 0.127 6.057 1.00 59.50 102 CYS A O 1
ATOM 832 N N . GLN A 1 103 ? 14.920 1.374 5.307 1.00 57.81 103 GLN A N 1
ATOM 833 C CA . GLN A 1 103 ? 15.276 1.184 3.903 1.00 57.81 103 GLN A CA 1
ATOM 834 C C . GLN A 1 103 ? 16.347 2.206 3.525 1.00 57.81 103 GLN A C 1
ATOM 836 O O . GLN A 1 103 ? 16.063 3.290 3.029 1.00 57.81 103 GLN A O 1
ATOM 841 N N . SER A 1 104 ? 17.606 1.826 3.730 1.00 47.22 104 SER A N 1
ATOM 842 C CA . SER A 1 104 ? 18.821 2.588 3.403 1.00 47.22 104 SER A CA 1
ATOM 843 C C . SER A 1 104 ? 19.050 2.846 1.900 1.00 47.22 104 SER A C 1
ATOM 845 O O . SER A 1 104 ? 20.072 3.408 1.519 1.00 47.22 104 SER A O 1
ATOM 847 N N . LYS A 1 105 ? 18.096 2.502 1.025 1.00 51.28 105 LYS A N 1
ATOM 848 C CA . LYS A 1 105 ? 18.072 2.896 -0.396 1.00 51.28 105 LYS A CA 1
ATOM 849 C C . LYS A 1 105 ? 16.996 3.950 -0.625 1.00 51.28 105 LYS A C 1
ATOM 851 O O . LYS A 1 105 ? 16.009 3.716 -1.316 1.00 51.28 105 LYS A O 1
ATOM 856 N N . MET A 1 106 ? 17.182 5.107 -0.009 1.00 52.22 106 MET A N 1
ATOM 857 C CA . MET A 1 106 ? 16.252 6.221 -0.105 1.00 52.22 106 MET A CA 1
ATOM 858 C C . MET A 1 106 ? 16.973 7.478 -0.589 1.00 52.22 106 MET A C 1
ATOM 860 O O . MET A 1 106 ? 16.974 8.519 0.055 1.00 52.22 106 MET A O 1
ATOM 864 N N . GLU A 1 107 ? 17.597 7.391 -1.756 1.00 53.88 107 GLU A N 1
ATOM 865 C CA . GLU A 1 107 ? 17.964 8.599 -2.482 1.00 53.88 107 GLU A CA 1
ATOM 866 C C . GLU A 1 107 ? 16.763 9.049 -3.329 1.00 53.88 107 GLU A C 1
ATOM 868 O O . GLU A 1 107 ? 16.363 8.371 -4.274 1.00 53.88 107 GLU A O 1
ATOM 873 N N . LYS A 1 108 ? 16.237 10.241 -3.004 1.00 65.12 108 LYS A N 1
ATOM 874 C CA . LYS A 1 108 ? 15.400 11.115 -3.857 1.00 65.12 108 LYS A CA 1
ATOM 875 C C . LYS A 1 108 ? 13.885 10.859 -3.912 1.00 65.12 108 LYS A C 1
ATOM 877 O O . LYS A 1 108 ? 13.316 10.819 -5.004 1.00 65.12 108 LYS A O 1
ATOM 882 N N . LEU A 1 109 ? 13.200 10.801 -2.771 1.00 78.50 109 LEU A N 1
ATOM 883 C CA . LEU A 1 109 ? 11.795 11.236 -2.733 1.00 78.50 109 LEU A CA 1
ATOM 884 C C . LEU A 1 109 ? 11.734 12.630 -2.099 1.00 78.50 109 LEU A C 1
ATOM 886 O O . LEU A 1 109 ? 11.913 12.754 -0.889 1.00 78.50 109 LEU A O 1
ATOM 890 N N . SER A 1 110 ? 11.552 13.672 -2.913 1.00 87.38 110 SER A N 1
ATOM 891 C CA . SER A 1 110 ? 11.431 15.047 -2.415 1.00 87.38 110 SER A CA 1
ATOM 892 C C . SER A 1 110 ? 10.002 15.352 -1.955 1.00 87.38 110 SER A C 1
ATOM 894 O O . SER A 1 110 ? 9.045 14.666 -2.323 1.00 87.38 110 SER A O 1
ATOM 896 N N . GLU A 1 111 ? 9.834 16.421 -1.176 1.00 88.44 111 GLU A N 1
ATOM 897 C CA . GLU A 1 111 ? 8.500 16.916 -0.814 1.00 88.44 111 GLU A CA 1
ATOM 898 C C . GLU A 1 111 ? 7.689 17.324 -2.061 1.00 88.44 111 GLU A C 1
ATOM 900 O O . GLU A 1 111 ? 6.468 17.181 -2.098 1.00 88.44 111 GLU A O 1
ATOM 905 N N . GLU A 1 112 ? 8.363 17.778 -3.120 1.00 90.56 112 GLU A N 1
ATOM 906 C CA . GLU A 1 112 ? 7.743 18.109 -4.405 1.00 90.56 112 GLU A CA 1
ATOM 907 C C . GLU A 1 112 ? 7.209 16.866 -5.121 1.00 90.56 112 GLU A C 1
ATOM 909 O O . GLU A 1 112 ? 6.084 16.894 -5.621 1.00 90.56 112 GLU A O 1
ATOM 914 N N . ASP A 1 113 ? 7.976 15.767 -5.140 1.00 91.06 113 ASP A N 1
ATOM 915 C CA . ASP A 1 113 ? 7.506 14.484 -5.674 1.00 91.06 113 ASP A CA 1
ATOM 916 C C . ASP A 1 113 ? 6.248 14.030 -4.921 1.00 91.06 113 ASP A C 1
ATOM 918 O O . ASP A 1 113 ? 5.259 13.631 -5.537 1.00 91.06 113 ASP A O 1
ATOM 922 N N . PHE A 1 114 ? 6.263 14.142 -3.588 1.00 92.56 114 PHE A N 1
ATOM 923 C CA . PHE A 1 114 ? 5.111 13.805 -2.756 1.00 92.56 114 PHE A CA 1
ATOM 924 C C . PHE A 1 114 ? 3.896 14.683 -3.068 1.00 92.56 114 PHE A C 1
ATOM 926 O O . PHE A 1 114 ? 2.794 14.157 -3.193 1.00 92.56 114 PHE A O 1
ATOM 933 N N . LYS A 1 115 ? 4.072 16.001 -3.227 1.00 92.75 115 LYS A N 1
ATOM 934 C CA . LYS A 1 115 ? 2.980 16.925 -3.580 1.00 92.75 115 LYS A CA 1
ATOM 935 C C . LYS A 1 115 ? 2.354 16.576 -4.928 1.00 92.75 115 LYS A C 1
ATOM 937 O O . LYS A 1 115 ? 1.129 16.556 -5.018 1.00 92.75 115 LYS A O 1
ATOM 942 N N . ARG A 1 116 ? 3.171 16.254 -5.939 1.00 93.25 116 ARG A N 1
ATOM 943 C CA . ARG A 1 116 ? 2.691 15.830 -7.267 1.00 93.25 116 ARG A CA 1
ATOM 944 C C . ARG A 1 116 ? 1.856 14.558 -7.171 1.00 93.25 116 ARG A C 1
ATOM 946 O O . ARG A 1 116 ? 0.711 14.560 -7.606 1.00 93.25 116 ARG A O 1
ATOM 953 N N . ILE A 1 117 ? 2.390 13.525 -6.514 1.00 92.38 117 ILE A N 1
ATOM 954 C CA . ILE A 1 117 ? 1.669 12.261 -6.308 1.00 92.38 117 ILE A CA 1
ATOM 955 C C . ILE A 1 117 ? 0.380 12.525 -5.524 1.00 92.38 117 ILE A C 1
ATOM 957 O O . ILE A 1 117 ? -0.693 12.140 -5.961 1.00 92.38 117 ILE A O 1
ATOM 961 N N . LYS A 1 118 ? 0.439 13.244 -4.398 1.00 92.25 118 LYS A N 1
ATOM 962 C CA . LYS A 1 118 ? -0.751 13.568 -3.598 1.00 92.25 118 LYS A CA 1
ATOM 963 C C . LYS A 1 118 ? -1.831 14.250 -4.443 1.00 92.25 118 LYS A C 1
ATOM 965 O O . LYS A 1 118 ? -2.991 13.867 -4.335 1.00 92.25 118 LYS A O 1
ATOM 970 N N . GLN A 1 119 ? -1.455 15.198 -5.299 1.00 91.88 119 GLN A N 1
ATOM 971 C CA . GLN A 1 119 ? -2.388 15.910 -6.169 1.00 91.88 119 GLN A CA 1
ATOM 972 C C . GLN A 1 119 ? -3.122 14.972 -7.142 1.00 91.88 119 GLN A C 1
ATOM 974 O O . GLN A 1 119 ? -4.336 15.108 -7.297 1.00 91.88 119 GLN A O 1
ATOM 979 N N . GLU A 1 120 ? -2.428 13.996 -7.736 1.00 91.12 120 GLU A N 1
ATOM 980 C CA . GLU A 1 120 ? -3.020 12.998 -8.646 1.00 91.12 120 GLU A CA 1
ATOM 981 C C . GLU A 1 120 ? -4.142 12.184 -7.985 1.00 91.12 120 GLU A C 1
ATOM 983 O O . GLU A 1 120 ? -5.135 11.864 -8.635 1.00 91.12 120 GLU A O 1
ATOM 988 N N . TYR A 1 121 ? -4.021 11.903 -6.685 1.00 88.69 121 TYR A N 1
ATOM 989 C CA . TYR A 1 121 ? -5.005 11.123 -5.927 1.00 88.69 121 TYR A CA 1
ATOM 990 C C . TYR A 1 121 ? -6.062 11.979 -5.211 1.00 88.69 121 TYR A C 1
ATOM 992 O O . TYR A 1 121 ? -7.029 11.429 -4.682 1.00 88.69 121 TYR A O 1
ATOM 1000 N N . THR A 1 122 ? -5.909 13.308 -5.176 1.00 86.81 122 THR A N 1
ATOM 1001 C CA . THR A 1 122 ? -6.877 14.222 -4.540 1.00 86.81 122 THR A CA 1
ATOM 1002 C C . THR A 1 122 ? -7.780 14.980 -5.510 1.00 86.81 122 THR A C 1
ATOM 1004 O O . THR A 1 122 ? -8.785 15.537 -5.057 1.00 86.81 122 THR A O 1
ATOM 1007 N N . ASN A 1 123 ? -7.448 15.010 -6.804 1.00 68.75 123 ASN A N 1
ATOM 1008 C CA . ASN A 1 123 ? -8.273 15.663 -7.827 1.00 68.75 123 ASN A CA 1
ATOM 1009 C C . ASN A 1 123 ? -9.614 14.946 -8.048 1.00 68.75 123 ASN A C 1
ATOM 1011 O O . ASN A 1 123 ? -9.750 13.748 -7.707 1.00 68.75 123 ASN A O 1
#

Radius of gyration: 14.48 Å; chains: 1; bounding box: 34×36×27 Å

Secondary structure (DSSP, 8-state):
--EEEEEETTSSS--EEEEPPBTTBPPP--TTEEEEEES-HHHHHHHHHHHTSHHHHHHHHHHS-TTSSS-S-HHHHTT--HHHHHHH--HHHHHHHHHHHT-S------HHHHHHHHHHHH-

Sequence (123 aa):
MPYKVAIAGMYKEACFSLVPPINNKPVMFDDTCYYLGFANYKEAFVICSALNSHKVKNFLSSIVFQDAKRPYTKGVLMRIDLKKLFQEYTFNNLQIFLEKNCQSKMEKLSEEDFKRIKQEYTN

pLDDT: mean 88.45, std 9.4, range [47.22, 95.56]